Protein AF-A0A7X6XET3-F1 (afdb_monomer_lite)

Foldseek 3Di:
DDDDDDAFEEEDECLLVQDPVRDRDVVVVVVVVVVVPGPYYHYHNVPPDDDPDPD

Secondary structure (DSSP, 8-state):
----PPP-EEEEE-GGGB-TTS-B-HHHHHHHHHHT--SEEEEES--SSSPPP--

pLDDT: mean 87.54, std 14.99, range [49.88, 97.94]

Radius of gyration: 15.26 Å; chains: 1; bounding box: 37×32×37 Å

Structure (mmCIF, N/CA/C/O backbone):
data_AF-A0A7X6XET3-F1
#
_entry.id   AF-A0A7X6XET3-F1
#
loop_
_atom_site.group_PDB
_atom_site.id
_atom_site.type_symbol
_atom_site.label_atom_id
_atom_site.label_alt_id
_atom_site.label_comp_id
_atom_site.label_asym_id
_atom_site.label_entity_id
_atom_site.label_seq_id
_atom_site.pdbx_PDB_ins_code
_atom_site.Cartn_x
_atom_site.Cartn_y
_atom_site.Cartn_z
_atom_site.occupancy
_atom_site.B_iso_or_equiv
_atom_site.auth_seq_id
_atom_site.auth_comp_id
_atom_site.auth_asym_id
_atom_site.auth_atom_id
_atom_site.pdbx_PDB_model_num
ATOM 1 N N . MET A 1 1 ? -27.707 3.406 25.407 1.00 51.78 1 MET A N 1
ATOM 2 C CA . MET A 1 1 ? -26.50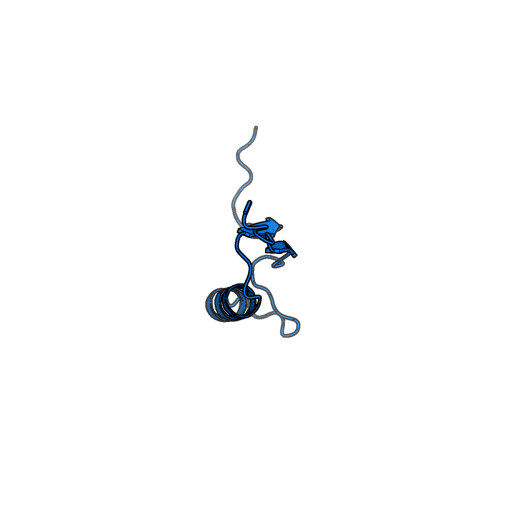4 2.584 25.170 1.00 51.78 1 MET A CA 1
ATOM 3 C C . MET A 1 1 ? -25.652 3.367 24.191 1.00 51.78 1 MET A C 1
ATOM 5 O O . MET A 1 1 ? -26.165 3.698 23.134 1.00 51.78 1 MET A O 1
ATOM 9 N N . THR A 1 2 ? -24.449 3.791 24.566 1.00 69.75 2 THR A N 1
ATOM 10 C CA . THR A 1 2 ? -23.531 4.464 23.634 1.00 69.75 2 THR A CA 1
ATOM 11 C C . THR A 1 2 ? -22.856 3.406 22.776 1.00 69.75 2 THR A C 1
ATOM 13 O O . THR A 1 2 ? -22.186 2.519 23.302 1.00 69.75 2 THR A O 1
ATOM 16 N N . GLU A 1 3 ? -23.081 3.471 21.469 1.00 79.88 3 GLU A N 1
ATOM 17 C CA . GLU A 1 3 ? -22.414 2.610 20.499 1.00 79.88 3 GLU A CA 1
ATOM 18 C C . GLU A 1 3 ? -20.929 2.992 20.445 1.00 79.88 3 GLU A C 1
ATOM 20 O O . GLU A 1 3 ? -20.586 4.167 20.317 1.00 79.88 3 GLU A O 1
ATOM 25 N N . THR A 1 4 ? -20.041 2.015 20.624 1.00 81.19 4 THR A N 1
ATOM 26 C CA . THR A 1 4 ? -18.595 2.246 20.524 1.00 81.19 4 THR A CA 1
ATOM 27 C C . THR A 1 4 ? -18.190 1.987 19.081 1.00 81.19 4 THR A C 1
ATOM 29 O O . THR A 1 4 ? -18.209 0.840 18.645 1.00 81.19 4 THR A O 1
ATOM 32 N N . GLN A 1 5 ? -17.843 3.038 18.338 1.00 88.31 5 GLN A N 1
ATOM 33 C CA . GLN A 1 5 ? -17.307 2.896 16.984 1.00 88.31 5 GLN A CA 1
ATOM 34 C C . GLN A 1 5 ? -15.790 2.703 17.042 1.00 88.31 5 GLN A C 1
ATOM 36 O O . GLN A 1 5 ? -15.076 3.479 17.678 1.00 88.31 5 GLN A O 1
ATOM 41 N N . THR A 1 6 ? -15.294 1.653 16.389 1.00 93.69 6 THR A N 1
ATOM 42 C CA . THR A 1 6 ? -13.858 1.424 16.197 1.00 93.69 6 THR A CA 1
ATOM 43 C C . THR A 1 6 ? -13.420 2.084 14.898 1.00 93.69 6 THR A C 1
ATOM 45 O O . THR A 1 6 ? -13.938 1.741 13.843 1.00 93.69 6 THR A O 1
ATOM 48 N N . LEU A 1 7 ? -12.456 3.002 14.983 1.00 96.19 7 LEU A N 1
ATOM 49 C CA . LEU A 1 7 ? -11.859 3.668 13.828 1.00 96.19 7 LEU A CA 1
ATOM 50 C C . LEU A 1 7 ? -10.560 2.955 13.422 1.00 96.19 7 LEU A C 1
ATOM 52 O O . LEU A 1 7 ? -9.652 2.808 14.243 1.00 96.19 7 LEU A O 1
ATOM 56 N N . LYS A 1 8 ? -10.460 2.529 12.162 1.00 97.12 8 LYS A N 1
ATOM 57 C CA . LYS A 1 8 ? -9.277 1.905 11.560 1.00 97.12 8 LYS A CA 1
ATOM 58 C C . LYS A 1 8 ? -8.537 2.936 10.713 1.00 97.12 8 LYS A C 1
ATOM 60 O O . LYS A 1 8 ? -9.047 3.404 9.699 1.00 97.12 8 LYS A O 1
ATOM 65 N N . ILE A 1 9 ? -7.314 3.269 11.115 1.00 97.75 9 ILE A N 1
ATOM 66 C CA . ILE A 1 9 ? -6.451 4.214 10.399 1.00 97.75 9 ILE A CA 1
ATOM 67 C C . ILE A 1 9 ? -5.160 3.499 10.005 1.00 97.75 9 ILE A C 1
ATOM 69 O O . ILE A 1 9 ? -4.591 2.768 10.816 1.00 97.75 9 ILE A O 1
ATOM 73 N N . ALA A 1 10 ? -4.671 3.741 8.790 1.00 97.94 10 ALA A N 1
ATOM 74 C CA . ALA A 1 10 ? -3.363 3.274 8.333 1.00 97.94 10 ALA A CA 1
ATOM 75 C C . ALA A 1 10 ? -2.451 4.426 7.889 1.00 97.94 10 ALA A C 1
ATOM 77 O O . ALA A 1 10 ? -2.900 5.511 7.525 1.00 97.94 10 ALA A O 1
ATOM 78 N N . SER A 1 11 ? -1.147 4.156 7.872 1.00 97.25 11 SER A N 1
ATOM 79 C CA . SER A 1 11 ? -0.153 4.971 7.177 1.00 97.25 11 SER A CA 1
ATOM 80 C C . SER A 1 11 ? 0.585 4.078 6.197 1.00 97.25 11 SER A C 1
ATOM 82 O O . SER A 1 11 ? 1.067 3.014 6.587 1.00 97.25 11 SER A O 1
ATOM 84 N N . TYR A 1 12 ? 0.678 4.499 4.939 1.00 96.75 12 TYR A N 1
ATOM 85 C CA . TYR A 1 12 ? 1.336 3.725 3.901 1.00 96.75 12 TYR A CA 1
ATOM 86 C C . TYR A 1 12 ? 2.248 4.601 3.043 1.00 96.75 12 TYR A C 1
ATOM 88 O O . TYR A 1 12 ? 1.812 5.510 2.336 1.00 96.75 12 TYR A O 1
ATOM 96 N N . ASN A 1 13 ? 3.538 4.282 3.087 1.00 95.19 13 ASN A N 1
ATOM 97 C CA . ASN A 1 13 ? 4.521 4.821 2.166 1.00 95.19 13 ASN A CA 1
ATOM 98 C C . ASN A 1 13 ? 4.472 4.020 0.862 1.00 95.19 13 ASN A C 1
ATOM 100 O O . ASN A 1 13 ? 4.863 2.851 0.823 1.00 95.19 13 ASN A O 1
ATOM 104 N N . VAL A 1 14 ? 3.971 4.655 -0.196 1.00 94.75 14 VAL A N 1
ATOM 105 C CA . VAL A 1 14 ? 3.720 3.993 -1.480 1.00 94.75 14 VAL A CA 1
ATOM 106 C C . VAL A 1 14 ? 4.938 3.993 -2.396 1.00 94.75 14 VAL A C 1
ATOM 108 O O . VAL A 1 14 ? 4.875 3.390 -3.464 1.00 94.75 14 VAL A O 1
ATOM 111 N N . ARG A 1 15 ? 6.029 4.677 -2.017 1.00 94.25 15 ARG A N 1
ATOM 112 C CA . ARG A 1 15 ? 7.260 4.800 -2.814 1.00 94.25 15 ARG A CA 1
ATOM 113 C C . ARG A 1 15 ? 6.976 5.144 -4.284 1.00 94.25 15 ARG A C 1
ATOM 115 O O . ARG A 1 15 ? 7.461 4.472 -5.190 1.00 94.25 15 ARG A O 1
ATOM 122 N N . ASN A 1 16 ? 6.124 6.139 -4.532 1.00 92.75 16 ASN A N 1
ATOM 123 C CA . ASN A 1 16 ? 5.640 6.560 -5.856 1.00 92.75 16 ASN A CA 1
ATOM 124 C C . ASN A 1 16 ? 5.018 5.405 -6.656 1.00 92.75 16 ASN A C 1
ATOM 126 O O . ASN A 1 16 ? 5.289 5.227 -7.842 1.00 92.75 16 ASN A O 1
ATOM 130 N N . ALA A 1 17 ? 4.234 4.573 -5.965 1.00 94.44 17 ALA A N 1
ATOM 131 C CA . ALA A 1 17 ? 3.614 3.359 -6.488 1.00 94.44 17 ALA A CA 1
ATOM 132 C C . ALA A 1 17 ? 4.607 2.353 -7.108 1.00 94.44 17 ALA A C 1
ATOM 134 O O . ALA A 1 17 ? 4.221 1.505 -7.920 1.00 94.44 17 ALA A O 1
ATOM 135 N N . LYS A 1 18 ? 5.892 2.440 -6.737 1.00 94.75 18 LYS A N 1
ATOM 136 C CA . LYS A 1 18 ? 6.963 1.589 -7.252 1.00 94.75 18 LYS A CA 1
ATOM 137 C C . LYS A 1 18 ? 7.033 0.291 -6.455 1.00 94.75 18 LYS A C 1
ATOM 139 O O . LYS A 1 18 ? 7.325 0.292 -5.258 1.00 94.75 18 LYS A O 1
ATOM 144 N N . GLY A 1 19 ? 6.771 -0.826 -7.127 1.00 93.00 19 GLY A N 1
ATOM 145 C CA . GLY A 1 19 ? 6.861 -2.148 -6.514 1.00 93.00 19 GLY A CA 1
ATOM 146 C C . GLY A 1 19 ? 8.296 -2.636 -6.339 1.00 93.00 19 GLY A C 1
ATOM 147 O O . GLY A 1 19 ? 9.263 -1.994 -6.747 1.00 93.00 19 GLY A O 1
ATOM 148 N N . MET A 1 20 ? 8.427 -3.827 -5.752 1.00 93.50 20 MET A N 1
ATOM 149 C CA . MET A 1 20 ? 9.715 -4.531 -5.638 1.00 93.50 20 MET A CA 1
ATOM 150 C C . MET A 1 20 ? 10.274 -4.977 -6.997 1.00 93.50 20 MET A C 1
ATOM 152 O O . MET A 1 20 ? 11.446 -5.315 -7.095 1.00 93.50 20 MET A O 1
ATOM 156 N N . ASP A 1 21 ? 9.432 -4.978 -8.029 1.00 96.38 21 ASP A N 1
ATOM 157 C CA . ASP A 1 21 ? 9.771 -5.215 -9.433 1.00 96.38 21 ASP A CA 1
ATOM 158 C C . ASP A 1 21 ? 10.235 -3.943 -10.161 1.00 96.38 21 ASP A C 1
ATOM 160 O O . ASP A 1 21 ? 10.370 -3.937 -11.380 1.00 96.38 21 ASP A O 1
ATOM 164 N N . ASP A 1 22 ? 10.432 -2.852 -9.421 1.00 93.00 22 ASP A N 1
ATOM 165 C CA . ASP A 1 22 ? 10.750 -1.518 -9.918 1.00 93.00 22 ASP A CA 1
ATOM 166 C C . ASP A 1 22 ? 9.705 -0.890 -10.866 1.00 93.00 22 ASP A C 1
ATOM 168 O O . ASP A 1 22 ? 9.926 0.208 -11.386 1.00 93.00 22 ASP A O 1
ATOM 172 N N . VAL A 1 23 ? 8.538 -1.519 -11.035 1.00 93.75 23 VAL A N 1
ATOM 173 C CA . VAL A 1 23 ? 7.442 -1.015 -11.871 1.00 93.75 23 VAL A CA 1
ATOM 174 C C . VAL A 1 23 ? 6.578 -0.040 -11.075 1.00 93.75 23 VAL A C 1
ATOM 176 O O . VAL A 1 23 ? 6.132 -0.345 -9.965 1.00 93.75 23 VAL A O 1
ATOM 179 N N . VAL A 1 24 ? 6.313 1.127 -11.666 1.00 94.25 24 VAL A N 1
ATOM 180 C CA . VAL A 1 24 ? 5.336 2.099 -11.158 1.00 94.25 24 VAL A CA 1
ATOM 181 C C . VAL A 1 24 ? 3.940 1.685 -11.616 1.00 94.25 24 VAL A C 1
ATOM 183 O O . VAL A 1 24 ? 3.655 1.688 -12.811 1.00 94.25 24 VAL A O 1
ATOM 186 N N . ASP A 1 25 ? 3.078 1.330 -10.663 1.00 95.62 25 ASP A N 1
ATOM 187 C CA . ASP A 1 25 ? 1.699 0.900 -10.912 1.00 95.62 25 ASP A CA 1
ATOM 188 C C . ASP A 1 25 ? 0.768 1.414 -9.799 1.00 95.62 25 ASP A C 1
ATOM 190 O O . ASP A 1 25 ? 0.710 0.884 -8.678 1.00 95.62 25 ASP A O 1
ATOM 194 N N . PHE A 1 26 ? 0.040 2.485 -10.118 1.00 94.06 26 PHE A N 1
ATOM 195 C CA . PHE A 1 26 ? -0.892 3.128 -9.193 1.00 94.06 26 PHE A CA 1
ATOM 196 C C . PHE A 1 26 ? -2.143 2.286 -8.945 1.00 94.06 26 PHE A C 1
ATOM 198 O O . PHE A 1 26 ? -2.653 2.299 -7.826 1.00 94.06 26 PHE A O 1
ATOM 205 N N . ASP A 1 27 ? -2.595 1.495 -9.918 1.00 97.00 27 ASP A N 1
ATOM 206 C CA . ASP A 1 27 ? -3.764 0.630 -9.751 1.00 97.00 27 ASP A CA 1
ATOM 207 C C . ASP A 1 27 ? -3.455 -0.520 -8.791 1.00 97.00 27 ASP A C 1
ATOM 209 O O . ASP A 1 27 ? -4.283 -0.886 -7.954 1.00 97.00 27 ASP A O 1
ATOM 213 N N . ARG A 1 28 ? -2.241 -1.078 -8.861 1.00 96.31 28 ARG A N 1
ATOM 214 C CA . ARG A 1 28 ? -1.751 -2.064 -7.889 1.00 96.31 28 ARG A CA 1
ATOM 215 C C . ARG A 1 28 ? -1.718 -1.481 -6.480 1.00 96.31 28 ARG A C 1
ATOM 217 O O . ARG A 1 28 ? -2.202 -2.117 -5.547 1.00 96.31 28 ARG A O 1
ATOM 224 N N . THR A 1 29 ? -1.197 -0.267 -6.333 1.00 95.75 29 THR A N 1
ATOM 225 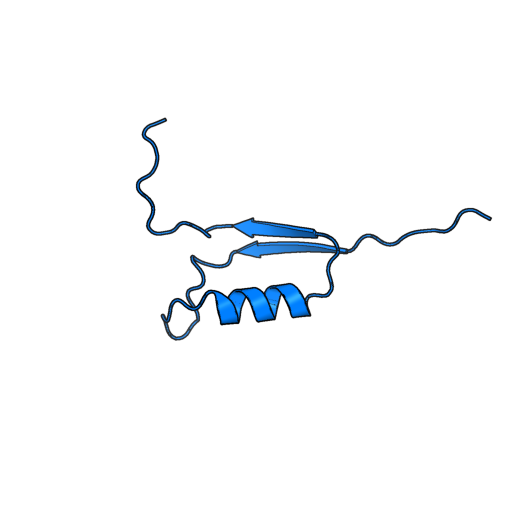C CA . THR A 1 29 ? -1.152 0.437 -5.042 1.00 95.75 29 THR A CA 1
ATOM 226 C C . THR A 1 29 ? -2.559 0.725 -4.508 1.00 95.75 29 THR A C 1
ATOM 228 O O . THR A 1 29 ? -2.844 0.448 -3.343 1.00 95.75 29 THR A O 1
ATOM 231 N N . ALA A 1 30 ? -3.471 1.199 -5.361 1.00 95.69 30 ALA A N 1
ATOM 232 C CA . ALA A 1 30 ? -4.862 1.462 -5.005 1.00 95.69 30 ALA A CA 1
ATOM 233 C C . ALA A 1 30 ? -5.593 0.186 -4.563 1.00 95.69 30 ALA A C 1
ATOM 235 O O . ALA A 1 30 ? -6.309 0.202 -3.566 1.00 95.69 30 ALA A O 1
ATOM 236 N N . LYS A 1 31 ? -5.367 -0.947 -5.244 1.00 97.75 31 LYS A N 1
ATOM 237 C CA . LYS A 1 31 ? -5.907 -2.253 -4.830 1.00 97.75 31 LYS A CA 1
ATOM 238 C C . LYS A 1 31 ? -5.423 -2.655 -3.439 1.00 97.75 31 LYS A C 1
ATOM 240 O O . LYS A 1 31 ? -6.224 -3.137 -2.647 1.00 97.75 31 LYS A O 1
ATOM 245 N N . VAL A 1 32 ? -4.143 -2.443 -3.127 1.00 96.00 32 VAL A N 1
ATOM 246 C CA . VAL A 1 32 ? -3.603 -2.717 -1.786 1.00 96.00 32 VAL A CA 1
ATOM 247 C C . VAL A 1 32 ? -4.293 -1.845 -0.739 1.00 96.00 32 VAL A C 1
ATOM 249 O O . VAL A 1 32 ? -4.769 -2.390 0.249 1.00 96.00 32 VAL A O 1
ATOM 252 N N . ILE A 1 33 ? -4.412 -0.533 -0.976 1.00 96.81 33 ILE A N 1
ATOM 253 C CA . ILE A 1 33 ? -5.093 0.406 -0.067 1.00 96.81 33 ILE A CA 1
ATOM 254 C C . ILE A 1 33 ? -6.558 0.007 0.154 1.00 96.81 33 ILE A C 1
ATOM 256 O O . ILE A 1 33 ? -6.996 -0.089 1.297 1.00 96.81 33 ILE A O 1
ATOM 260 N N . ASN A 1 34 ? -7.297 -0.293 -0.916 1.00 96.94 34 ASN A N 1
ATOM 261 C CA . ASN A 1 34 ? -8.700 -0.708 -0.828 1.00 96.94 34 ASN A CA 1
ATOM 262 C C . ASN A 1 34 ? -8.871 -2.014 -0.037 1.00 96.94 34 ASN A C 1
ATOM 264 O O . ASN A 1 34 ? -9.854 -2.179 0.680 1.00 96.94 34 ASN A O 1
ATOM 268 N N . ASN A 1 35 ? -7.899 -2.926 -0.125 1.00 97.62 35 ASN A N 1
ATOM 269 C CA . ASN A 1 35 ? -7.905 -4.183 0.622 1.00 97.62 35 ASN A CA 1
ATOM 270 C C . ASN A 1 35 ? -7.509 -4.030 2.099 1.00 97.62 35 ASN A C 1
ATOM 272 O O . ASN A 1 35 ? -7.660 -4.990 2.851 1.00 97.62 35 ASN A O 1
ATOM 276 N N . MET A 1 36 ? -7.001 -2.868 2.533 1.00 97.06 36 MET A N 1
ATOM 277 C CA . MET A 1 36 ? -6.691 -2.636 3.950 1.00 97.06 36 MET A CA 1
ATOM 278 C C . MET A 1 36 ? -7.953 -2.510 4.811 1.00 97.06 36 MET A C 1
ATOM 280 O O . MET A 1 36 ? -7.845 -2.649 6.026 1.00 97.06 36 MET A O 1
ATOM 284 N N . ASP A 1 37 ? -9.119 -2.254 4.199 1.00 96.38 37 ASP A N 1
ATOM 285 C CA . ASP A 1 37 ? -10.396 -2.079 4.904 1.00 96.38 37 ASP A CA 1
ATOM 286 C C . ASP A 1 37 ? -10.259 -1.061 6.056 1.00 96.38 37 ASP A C 1
ATOM 288 O O . ASP A 1 37 ? -10.555 -1.343 7.215 1.00 96.38 37 ASP A O 1
ATOM 292 N N . VAL A 1 38 ? -9.710 0.118 5.753 1.00 97.12 38 VAL A N 1
ATOM 293 C CA . VAL A 1 38 ? -9.507 1.212 6.716 1.00 97.12 38 VAL A CA 1
ATOM 294 C C . VAL A 1 38 ? -10.440 2.375 6.417 1.00 97.12 38 VAL A C 1
ATOM 296 O O . VAL A 1 38 ? -10.777 2.628 5.263 1.00 97.12 38 VAL A O 1
ATOM 299 N N . ASP A 1 39 ? -10.811 3.119 7.455 1.00 97.38 39 ASP A N 1
ATOM 300 C CA . ASP A 1 39 ? -11.650 4.313 7.331 1.00 97.38 39 ASP A CA 1
ATOM 301 C C . ASP A 1 39 ? -10.856 5.504 6.774 1.00 97.38 39 ASP A C 1
ATOM 303 O O . ASP A 1 39 ? -11.402 6.375 6.099 1.00 97.38 39 ASP A O 1
ATOM 307 N N . ALA A 1 40 ? -9.548 5.547 7.053 1.00 97.12 40 ALA A N 1
ATOM 308 C CA . ALA A 1 40 ? -8.638 6.559 6.533 1.00 97.12 40 ALA A CA 1
ATOM 309 C C . ALA A 1 40 ? -7.213 6.013 6.368 1.00 97.12 40 ALA A C 1
ATOM 311 O O . ALA A 1 40 ? -6.731 5.213 7.174 1.00 97.12 40 ALA A O 1
ATOM 312 N N . VAL A 1 41 ? -6.505 6.504 5.348 1.00 97.75 41 VAL A N 1
ATOM 313 C CA . VAL A 1 41 ? -5.092 6.190 5.112 1.00 97.75 41 VAL A CA 1
ATOM 314 C C . VAL A 1 41 ? -4.284 7.461 4.856 1.00 97.75 41 VAL A C 1
ATOM 316 O O . VAL A 1 41 ? -4.656 8.295 4.032 1.00 97.75 41 VAL A O 1
ATOM 319 N N . ALA A 1 42 ? -3.160 7.610 5.554 1.00 97.50 42 ALA A N 1
ATOM 320 C CA . ALA A 1 42 ? -2.163 8.634 5.261 1.00 97.50 42 ALA A CA 1
ATOM 321 C C . ALA A 1 42 ? -1.150 8.088 4.247 1.00 97.50 42 ALA A C 1
ATOM 323 O O . ALA A 1 42 ? -0.554 7.036 4.480 1.00 97.50 42 ALA A O 1
ATOM 324 N N . ILE A 1 43 ? -0.932 8.807 3.144 1.00 95.44 43 ILE A N 1
ATOM 325 C CA . ILE A 1 43 ? -0.021 8.399 2.065 1.00 95.44 43 ILE A CA 1
ATOM 326 C C . ILE A 1 43 ? 1.286 9.194 2.138 1.00 95.44 43 ILE A C 1
ATOM 328 O O . ILE A 1 43 ? 1.260 10.405 2.352 1.00 95.44 43 ILE A O 1
ATOM 332 N N . GLN A 1 44 ? 2.425 8.517 1.962 1.00 93.94 44 GLN A N 1
ATOM 333 C CA . GLN A 1 44 ? 3.751 9.142 1.845 1.00 93.94 44 GLN A CA 1
ATOM 334 C C . GLN A 1 44 ? 4.426 8.782 0.520 1.00 93.94 44 GLN A C 1
ATOM 336 O O . GLN A 1 44 ? 4.178 7.707 -0.027 1.00 93.94 44 GLN A O 1
ATOM 341 N N . GLU A 1 45 ? 5.317 9.665 0.055 1.00 92.31 45 GLU A N 1
ATOM 342 C CA . GLU A 1 45 ? 6.121 9.493 -1.166 1.00 92.31 45 GLU A CA 1
ATOM 343 C C . GLU A 1 45 ? 5.283 9.243 -2.430 1.00 92.31 45 GLU A C 1
ATOM 345 O O . GLU A 1 45 ? 5.720 8.526 -3.324 1.00 92.31 45 GLU A O 1
ATOM 350 N N . LEU A 1 46 ? 4.070 9.796 -2.534 1.00 86.88 46 LEU A N 1
ATOM 351 C CA . LEU A 1 46 ? 3.256 9.645 -3.750 1.00 86.88 46 LEU A CA 1
ATOM 352 C C . LEU A 1 46 ? 3.922 10.305 -4.971 1.00 86.88 46 LEU A C 1
ATOM 354 O O . LEU A 1 46 ? 3.706 9.893 -6.105 1.00 86.88 46 LEU A O 1
ATOM 358 N N . ASP A 1 47 ? 4.736 11.316 -4.705 1.00 74.81 47 ASP A N 1
ATOM 359 C CA . ASP A 1 47 ? 5.319 12.281 -5.614 1.00 74.81 47 ASP A CA 1
ATOM 360 C C . ASP A 1 47 ? 6.852 12.172 -5.622 1.00 74.81 47 ASP A C 1
ATOM 362 O O . ASP A 1 47 ? 7.572 13.032 -5.125 1.00 74.81 47 ASP A O 1
ATOM 366 N N . SER A 1 48 ? 7.393 11.107 -6.219 1.00 63.19 48 SER A N 1
ATOM 367 C CA . SER A 1 48 ? 8.853 10.973 -6.384 1.00 63.19 48 SER A CA 1
ATOM 368 C C . SER A 1 48 ? 9.392 11.701 -7.630 1.00 63.19 48 SER A C 1
ATOM 370 O O . SER A 1 48 ? 10.607 11.717 -7.831 1.00 63.19 48 SER A O 1
ATOM 372 N N . ALA A 1 49 ? 8.530 12.290 -8.475 1.00 53.81 49 ALA A N 1
ATOM 373 C CA . ALA A 1 49 ? 8.920 12.882 -9.765 1.00 53.81 49 ALA A CA 1
ATOM 374 C C . ALA A 1 49 ? 8.249 14.228 -10.120 1.00 53.81 49 ALA A C 1
ATOM 376 O O . ALA A 1 49 ? 8.402 14.702 -11.247 1.00 53.81 49 ALA A O 1
ATOM 377 N N . THR A 1 50 ? 7.525 14.881 -9.207 1.00 54.09 50 THR A N 1
ATOM 378 C CA . THR A 1 50 ? 7.084 16.267 -9.440 1.00 54.09 50 THR A CA 1
ATOM 379 C C . THR A 1 50 ? 8.191 17.226 -9.0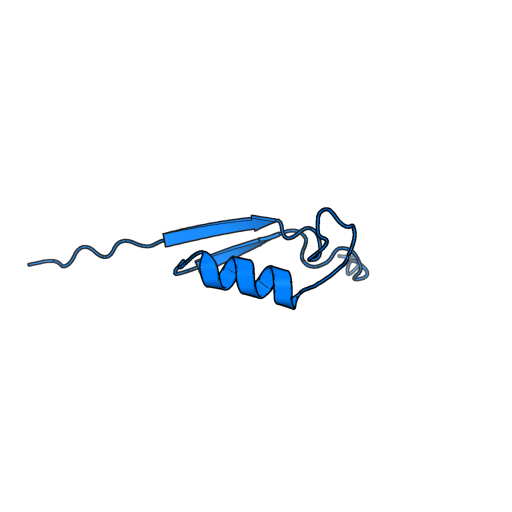18 1.00 54.09 50 THR A C 1
ATOM 381 O O . THR A 1 50 ? 8.788 17.051 -7.955 1.00 54.09 50 THR A O 1
ATOM 384 N N . GLN A 1 51 ? 8.482 18.244 -9.840 1.00 56.03 51 GLN A N 1
ATOM 385 C CA . GLN A 1 51 ? 9.338 19.353 -9.411 1.00 56.03 51 GLN A CA 1
ATOM 386 C C . GLN A 1 51 ? 8.812 19.854 -8.067 1.00 56.03 51 GLN A C 1
ATOM 388 O O . GLN A 1 51 ? 7.635 20.200 -7.960 1.00 56.03 51 GLN A O 1
ATOM 393 N N . ARG A 1 52 ? 9.668 19.877 -7.038 1.00 59.25 52 ARG A N 1
ATOM 394 C CA . ARG A 1 52 ? 9.330 20.579 -5.798 1.00 59.25 52 ARG A CA 1
ATOM 395 C C . ARG A 1 52 ? 8.942 22.000 -6.198 1.00 59.25 52 ARG A C 1
ATOM 397 O O . ARG A 1 52 ? 9.707 22.637 -6.925 1.00 59.25 52 ARG A O 1
ATOM 404 N N . SER A 1 53 ? 7.796 22.512 -5.744 1.00 61.19 53 SER A N 1
ATOM 405 C CA . SER A 1 53 ? 7.629 23.963 -5.771 1.00 61.19 53 SER A CA 1
ATOM 406 C C . SER A 1 53 ? 8.775 24.525 -4.933 1.00 61.19 53 SER A C 1
ATOM 408 O O . SER A 1 53 ? 8.933 24.122 -3.777 1.00 61.19 53 SER A O 1
ATOM 410 N N . ASN A 1 54 ? 9.620 25.371 -5.524 1.00 49.88 54 ASN A N 1
ATOM 411 C CA . ASN A 1 54 ? 10.543 26.193 -4.746 1.00 49.88 54 ASN A CA 1
ATOM 412 C C . ASN A 1 54 ? 9.682 26.938 -3.730 1.00 49.88 54 ASN A C 1
ATOM 414 O O . ASN A 1 54 ? 8.852 27.741 -4.151 1.00 49.88 54 ASN A O 1
ATOM 418 N N . GLY A 1 55 ? 9.799 26.555 -2.456 1.00 56.41 55 GLY A N 1
ATOM 419 C CA . GLY A 1 55 ? 8.991 27.109 -1.370 1.00 56.41 55 GLY A CA 1
ATOM 420 C C . GLY A 1 55 ? 8.995 28.629 -1.340 1.00 56.41 55 GLY A C 1
ATOM 421 O O . GLY A 1 55 ? 9.969 29.233 -1.844 1.00 56.41 55 GLY A O 1
#

Sequence (55 aa):
MTETQTLKIASYNVRNAKGMDDVVDFDRTAKVINNMDVDAVAIQELDSATQRSNG

=== Feature glossary ===
Each block in this record encodes a different view of the same protein. In brief:

Predicted aligned error. PAE(i, j) answers: if I align the predicted and true structures on residue i, how far off (in Å) do I expect residue j to be? A block-diagonal PAE matrix with low values on the blocks and high values off-diagonal is the signature of a multi-domain protein with confidently predicted domains but uncertain inter-domain orientation.

Contact-map, Ramachandran, and PAE plots. Plot images: a contact map (which residues are close in 3D, as an N×N binary image), a Ramachandran scatter (backbone torsion angles, revealing secondary-structure composition at a glance), and — for AlphaFold structures — a PAE heatmap (pairwise prediction confidence).

Backbone torsions (φ/ψ). φ (phi) and ψ (psi)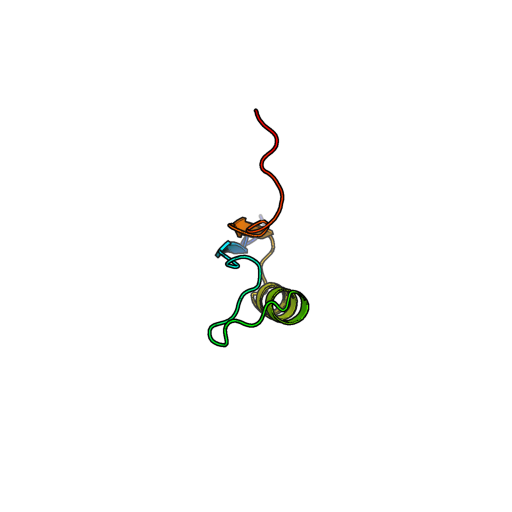 are the two rotatable backbone dihedrals per residue: φ is the C(i-1)–N–Cα–C torsion, ψ is the N–Cα–C–N(i+1) torsion, both in degrees on (−180°, 180°]. α-helical residues cluster near (−60°, −45°); β-strand residues near (−120°, +130°). A Ramachandran plot is simply a scatter of (φ, ψ) for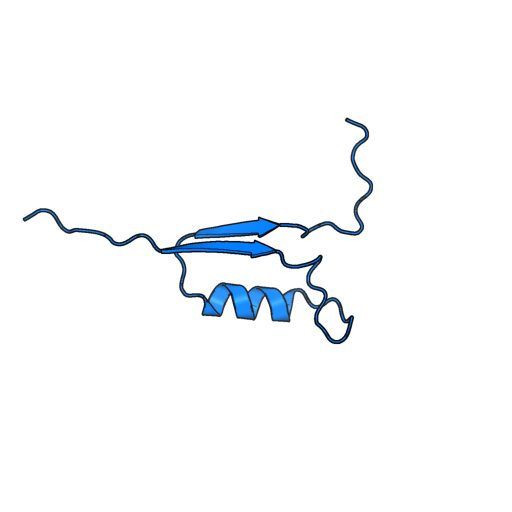 every residue.

Foldseek 3Di. A 3Di character summarizes, for each residue, the relative orientation of the Cα frame of its nearest spatial neighbor. Because it encodes fold topology rather than chemistry, 3Di alignments detect remote structural similarity that sequence alignment misses.

Radius of gyration, Cα contacts, bounding box. Three whole-structure scalars: the radius of gyration (RMS distance of Cα from centroid, in Å), the count of Cα–Cα contacts (pairs closer than 8 Å and separated by more than four residues in sequence — i.e. tertiary, not local, contacts), and the bounding-box dimensions. Together they distinguish compact globular folds from extended fibres or disordered chains.

Sequence. Sequence gives the chain of amino acids in standard one-letter code (A=alanine, C=cysteine, …, Y=tyrosine), read N→C. It is the only feature that is directly encoded by the gene; all structural features are derived from the folded form of this sequence.

mmCIF coordinates. Atomic coordinates in PDBx/mmCIF format — the same representation the Protein Data Bank distributes. Each line of the _atom_site loop places one backbone atom in Cartesian space (units: ångströms, origin: arbitrary).

Secondary structure (3-state, P-SEA). Three-state secondary structure (P-SEA) collapses th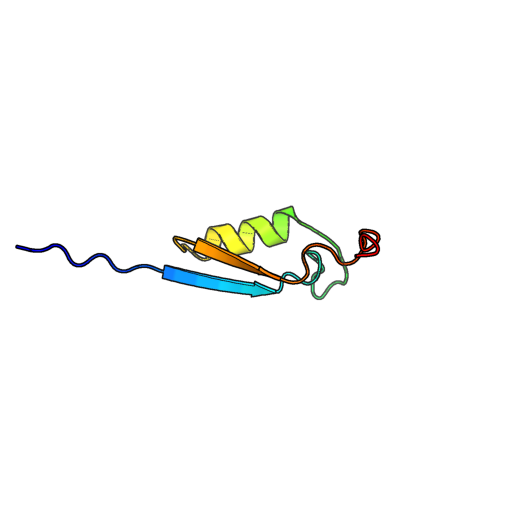e eight DSSP classes into helix (a), strand (b), and coil (c). P-SEA assigns these from Cα geometry alone — distances and angles — without requiring backbone oxygens, so it works on any Cα trace.

InterPro / GO / CATH / organism. Functional annotations link the protein to curated databases. InterPro entries identify conserved domains and families by matching the sequence against member-database signatures (Pfam, PROSITE, CDD, …). Gene Ontology (GO) terms describe molecular function, biological process, and cellular component in a controlled vocabulary. CATH places the structure in a hierarchical fold classification (Class/Architecture/Topology/Homologous-superfamily). The organism is the source species.

B-factor. B-factor (Debye–Waller factor) reflects atomic displacement in the crystal lattice. It is an experimental observable (units Å²), not a prediction; low values mean the atom is pinned down, high values mean it moves or is heterogeneous across the crystal.

Rendered structure images. Structure images are PyMOL renders from six orthogonal camera directions. Cartoon representation draws helices as coils and strands as arrows; sticks shows the backbone as bonds; surface shows the solvent-excluded envelope. Rainbow coloring maps sequence position to hue (blue→red, N→C); chain coloring assigns a distinct color per polypeptide.

Solvent-accessible surface area. Solvent-accessible surface area (SASA) is the area in Å² traced out by the centre of a 1.4 Å probe sphere (a water molecule) rolled over the protein's van der Waals surface (Shrake–Rupley / Lee–Richards construction). Buried residues have near-zero SASA; fully exposed residues can exceed 200 Å². The total SASA scales roughly with the number of surface residues.

Secondary structure (8-state, DSSP). The SS8 string is DSSP's per-residue secondary-structure call. α-helix (H) means an i→i+4 H-bond ladder; β-strand (E) means the residue participates in a β-sheet; 3₁₀ (G) and π (I) are tighter and wider helices; T/S are turns/bends; '-' is loop.

pLDDT. For AlphaFold models, the B-factor field carries pLDDT — the model's own estimate of local accuracy on a 0–100 scale. Regions with pLDDT<50 should be treated as essentially unmodeled; they often correspond to intrinsically disordered segments.

Nearest PDB structures. Nearest PDB neighbors are the top structural matches found by Foldseek when searching this structure against the entire Protein Data Bank. Each hit reports a TM-score (0 to 1; >0.5 almost always implies the same fold) and an E-value. These are *structural* homologs — they may share no detectable sequence similarity.